Protein AF-A0A090QY78-F1 (afdb_monomer)

Foldseek 3Di:
DVLVVVLVVLCVVLVAAEEEAEDPDDDADDDPVVVVVVVSVLSVVQSVQQSPPPHRYWYWHWDDDDPRDTDIDIDHPGPDDDPVCPVVVPPPPDDPDPPPPPRD

pLDDT: mean 84.83, std 12.0, range [49.47, 97.25]

Sequence (104 aa):
MQAMMIVESRAKVQKTTITNQLTLPMQCYADQVQLEQVLVNLLVNSCDAVAGCDQREITIESLHSEAGYCRLAVSDSGHGFAAEIIEKLFIPFTTTKEVGLGLG

Radius of gyration: 14.59 Å; Cα contacts (8 Å, |Δi|>4): 119; chains: 1; bounding box: 36×32×34 Å

Solvent-accessible surface area (backbone atoms only — not comparable to full-atom values): 6490 Å² total; per-residue (Å²): 119,74,64,63,56,51,46,54,50,50,29,59,75,57,66,40,48,76,45,82,58,65,68,79,90,76,81,81,94,72,62,66,67,62,53,49,50,52,54,47,43,52,51,48,51,38,50,63,48,16,57,85,43,94,53,31,44,34,39,36,34,56,47,92,56,61,93,97,55,82,40,75,47,80,47,58,54,34,86,75,73,61,77,86,47,61,88,37,63,84,44,86,85,51,58,95,54,64,94,89,72,45,89,108

Secondary structure (DSSP, 8-state):
-HHHHHHHHHHHHHT-EEEEE--S-------HHHHHHHHHHHHHHHHHHHTTSSS-EEEEEEE---TT--EEEEEE-S----HHHHTTTTSTT--SSPTTS---

Mean predicted aligned error: 5.98 Å

InterPro domains:
  IPR003594 Histidine kinase/HSP90-like ATPase domain [PF02518] (31-103)
  IPR004358 Signal transduction histidine kinase-related protein, C-terminal [PR00344] (70-84)
  IPR004358 Signal transduction histidine kinase-related protein, C-termin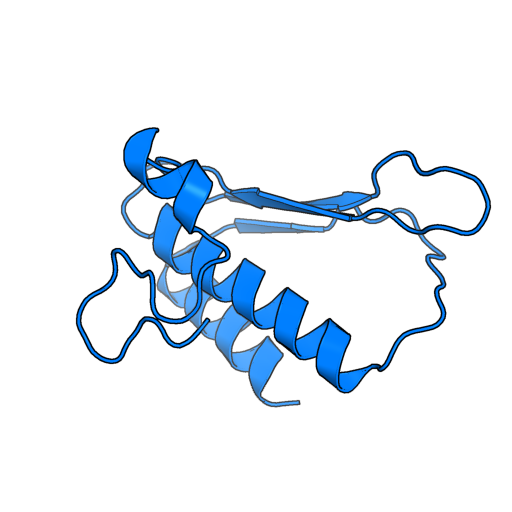al [PR00344] (88-98)
  IPR004358 Signal transduction histidine kinase-related protein, C-terminal [PR00344] (99-104)
  IPR005467 Histidine kinase domain [PS50109] (1-104)
  IPR036890 Histidine kinase/HSP90-like ATPase superfamily [G3DSA:3.30.565.10] (1-104)
  IPR036890 Histidine kinase/HSP90-like ATPase superfamily [SSF55874] (5-104)

Organism: NCBI:txid754436

Nearest PDB structures (foldseek):
  8a7f-assembly1_A  TM=9.022E-01  e=9.247E-06  Pseudomonas putida KT2440
  4gcz-assembly1_A  TM=8.954E-01  e=1.569E-05  Bacillus subtilis subsp. subtilis str. 168
  8a6x-assembly1_B  TM=8.913E-01  e=4.226E-05  Pseudomonas putida KT2440
  8dwz-assembly1_A  TM=8.077E-01  e=1.742E-01  Enterococcus
  4r3a-assembly2_B  TM=5.551E-01  e=3.373E-01  Erythrobacter litoralis HTCC2594

Structure (mmCIF, N/CA/C/O backbone):
data_AF-A0A090QY78-F1
#
_entry.id   AF-A0A090QY78-F1
#
loop_
_atom_site.group_PDB
_atom_site.id
_atom_site.type_symbol
_atom_site.label_atom_id
_atom_site.label_alt_id
_atom_site.label_comp_id
_atom_site.label_asym_id
_atom_site.label_entity_id
_atom_site.label_seq_id
_atom_site.pdbx_PDB_ins_code
_atom_site.Cartn_x
_atom_site.Cartn_y
_atom_site.Cartn_z
_atom_site.occupancy
_atom_site.B_iso_or_equiv
_atom_site.auth_seq_id
_atom_site.auth_comp_id
_atom_site.auth_asym_id
_atom_site.auth_atom_id
_atom_site.pdbx_PDB_model_num
ATOM 1 N N . MET A 1 1 ? 13.718 12.282 4.219 1.00 54.81 1 MET A N 1
ATOM 2 C CA . MET A 1 1 ? 12.695 12.254 3.153 1.00 54.81 1 MET A CA 1
ATOM 3 C C . MET A 1 1 ? 11.339 12.354 3.849 1.00 54.81 1 MET A C 1
ATOM 5 O O . MET A 1 1 ? 11.052 11.515 4.690 1.00 54.81 1 MET A O 1
ATOM 9 N N . GLN A 1 2 ? 10.606 13.459 3.687 1.00 61.62 2 GLN A N 1
ATOM 10 C CA . GLN A 1 2 ? 9.504 13.838 4.595 1.00 61.62 2 GLN A CA 1
ATOM 11 C C . GLN A 1 2 ? 8.244 12.966 4.471 1.00 61.62 2 GLN A C 1
ATOM 13 O O . GLN A 1 2 ? 7.502 12.844 5.440 1.00 61.62 2 GLN A O 1
ATOM 18 N N . ALA A 1 3 ? 8.028 12.327 3.320 1.00 67.94 3 ALA A N 1
ATOM 19 C CA . ALA A 1 3 ? 6.790 11.616 3.017 1.00 67.94 3 ALA A CA 1
ATOM 20 C C . ALA A 1 3 ? 6.653 10.269 3.752 1.00 67.94 3 ALA A C 1
ATOM 22 O O . ALA A 1 3 ? 5.611 9.998 4.345 1.00 67.94 3 ALA A O 1
ATOM 23 N N . MET A 1 4 ? 7.719 9.464 3.821 1.00 71.75 4 MET A N 1
ATOM 24 C CA . MET A 1 4 ? 7.693 8.206 4.584 1.00 71.75 4 MET A CA 1
ATOM 25 C C . MET A 1 4 ? 7.501 8.444 6.093 1.00 71.75 4 MET A C 1
ATOM 27 O O . MET A 1 4 ? 6.759 7.715 6.745 1.00 71.75 4 MET A O 1
ATOM 31 N N . MET A 1 5 ? 8.062 9.538 6.634 1.00 77.94 5 MET A N 1
ATOM 32 C CA . MET A 1 5 ? 7.824 9.944 8.029 1.00 77.94 5 MET A CA 1
ATOM 33 C C . MET A 1 5 ? 6.340 10.237 8.311 1.00 77.94 5 MET A C 1
ATOM 35 O O . MET A 1 5 ? 5.866 10.000 9.422 1.00 77.94 5 MET A O 1
ATOM 39 N N . ILE A 1 6 ? 5.588 10.735 7.321 1.00 80.31 6 ILE A N 1
ATOM 40 C CA . ILE A 1 6 ? 4.143 10.967 7.457 1.00 80.31 6 ILE A CA 1
ATOM 41 C C . ILE A 1 6 ? 3.396 9.635 7.557 1.00 80.31 6 ILE A C 1
ATOM 43 O O . ILE A 1 6 ? 2.530 9.497 8.424 1.00 80.31 6 ILE A O 1
ATOM 47 N N . VAL A 1 7 ? 3.745 8.655 6.717 1.00 85.00 7 VAL A N 1
ATOM 48 C CA . VAL A 1 7 ? 3.143 7.312 6.750 1.00 85.00 7 VAL A CA 1
ATOM 49 C C . VAL A 1 7 ? 3.416 6.635 8.092 1.00 85.00 7 VAL A C 1
ATOM 51 O O . VAL A 1 7 ? 2.480 6.182 8.747 1.00 85.00 7 VAL A O 1
ATOM 54 N N . GLU A 1 8 ? 4.672 6.635 8.543 1.00 84.50 8 GLU A N 1
ATOM 55 C CA . GLU A 1 8 ? 5.075 6.052 9.830 1.00 84.50 8 GLU A CA 1
ATOM 56 C C . GLU A 1 8 ? 4.346 6.706 11.010 1.00 84.50 8 GLU A C 1
ATOM 58 O O . GLU A 1 8 ? 3.824 6.019 11.893 1.00 84.50 8 GLU A O 1
ATOM 63 N N . SER A 1 9 ? 4.271 8.040 11.014 1.00 86.12 9 SER A N 1
ATOM 64 C CA . SER A 1 9 ? 3.561 8.798 12.044 1.00 86.12 9 SER A CA 1
ATOM 65 C C . SER A 1 9 ? 2.070 8.449 12.076 1.00 86.12 9 SER A C 1
ATOM 67 O O . SER A 1 9 ? 1.535 8.141 13.144 1.00 86.12 9 SER A O 1
ATOM 69 N N . ARG A 1 10 ? 1.401 8.414 10.914 1.00 87.12 10 ARG A N 1
ATOM 70 C CA . ARG A 1 10 ? -0.020 8.041 10.812 1.00 87.12 10 ARG A CA 1
ATOM 71 C C . ARG A 1 10 ? -0.276 6.615 11.276 1.00 87.12 10 ARG A C 1
ATOM 73 O O . ARG A 1 10 ? -1.126 6.423 12.143 1.00 87.12 10 ARG A O 1
ATOM 80 N N . ALA A 1 11 ? 0.495 5.650 10.778 1.00 88.94 11 ALA A N 1
ATOM 81 C CA . ALA A 1 11 ? 0.356 4.248 11.156 1.00 88.94 11 ALA A CA 1
ATOM 82 C C . ALA A 1 11 ? 0.495 4.068 12.674 1.00 88.94 11 ALA A C 1
ATOM 84 O O . ALA A 1 11 ? -0.301 3.372 13.304 1.00 88.94 11 ALA A O 1
ATOM 85 N N . LYS A 1 12 ? 1.444 4.779 13.297 1.00 89.31 12 LYS A N 1
ATOM 86 C CA . LYS A 1 12 ? 1.627 4.769 14.751 1.00 89.31 12 LYS A CA 1
ATOM 87 C C . LYS A 1 12 ? 0.440 5.378 15.500 1.00 89.31 12 LYS A C 1
ATOM 89 O O . LYS A 1 12 ? -0.031 4.781 16.467 1.00 89.31 12 LYS A O 1
ATOM 94 N N . VAL A 1 13 ? -0.052 6.542 15.069 1.00 88.88 13 VAL A N 1
ATOM 95 C CA . VAL A 1 13 ? -1.218 7.211 15.679 1.00 88.88 13 VAL A CA 1
ATOM 96 C C . VAL A 1 13 ? -2.474 6.341 15.571 1.00 88.88 13 VAL A C 1
ATOM 98 O O . VAL A 1 13 ? -3.229 6.222 16.534 1.00 88.88 13 VAL A O 1
ATOM 101 N N . GLN A 1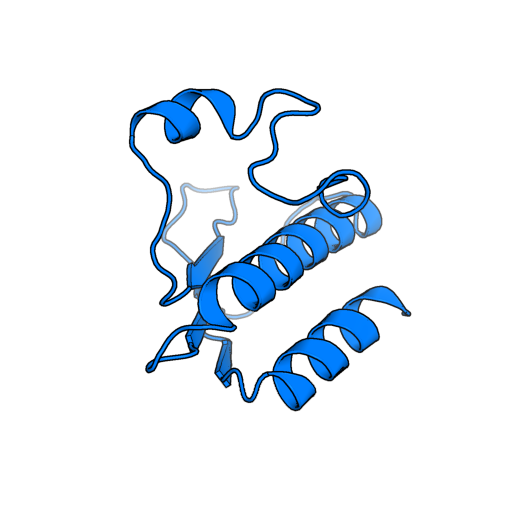 14 ? -2.669 5.684 14.429 1.00 90.12 14 GLN A N 1
ATOM 102 C CA . GLN A 1 14 ? -3.833 4.844 14.138 1.00 90.12 14 GLN A CA 1
ATOM 103 C C . GLN A 1 14 ? -3.674 3.391 14.613 1.00 90.12 14 GLN A C 1
ATOM 105 O O . GLN A 1 14 ? -4.620 2.611 14.493 1.00 90.12 14 GLN A O 1
ATOM 110 N N . LYS A 1 15 ? -2.521 3.025 15.193 1.00 92.44 15 LYS A N 1
ATOM 111 C CA . LYS A 1 15 ? -2.179 1.651 15.608 1.00 92.44 15 LYS A CA 1
ATOM 112 C C . LYS A 1 15 ? -2.354 0.639 14.468 1.00 92.44 15 LYS A C 1
ATOM 114 O O . LYS A 1 15 ? -2.923 -0.430 14.657 1.00 92.44 15 LYS A O 1
ATOM 119 N N . THR A 1 16 ? -1.911 1.021 13.278 1.00 94.56 16 THR A N 1
ATOM 120 C CA . THR A 1 16 ? -1.942 0.195 12.070 1.00 94.56 16 THR A CA 1
ATOM 121 C C . THR A 1 16 ? -0.667 -0.631 11.972 1.00 94.56 16 THR A C 1
ATOM 123 O O . THR A 1 16 ? 0.437 -0.101 12.117 1.00 94.56 16 THR A O 1
ATOM 126 N N . THR A 1 17 ? -0.815 -1.923 11.708 1.00 95.00 17 THR A N 1
ATOM 127 C CA . THR A 1 17 ? 0.296 -2.827 11.416 1.00 95.00 17 THR A CA 1
ATOM 128 C C . THR A 1 17 ? 0.606 -2.769 9.928 1.00 95.00 17 THR A C 1
ATOM 130 O O . THR A 1 17 ? -0.265 -3.036 9.106 1.00 95.00 17 THR A O 1
ATOM 133 N N . ILE A 1 18 ? 1.853 -2.447 9.582 1.00 94.50 18 ILE A N 1
ATOM 134 C CA . ILE A 1 18 ? 2.344 -2.500 8.201 1.00 94.50 18 ILE A CA 1
ATOM 135 C C . ILE A 1 18 ? 3.324 -3.665 8.081 1.00 94.50 18 ILE A C 1
ATOM 137 O O . ILE A 1 18 ? 4.333 -3.711 8.786 1.00 94.50 18 ILE A O 1
ATOM 141 N N . THR A 1 19 ? 3.040 -4.605 7.185 1.00 95.62 19 THR A N 1
ATOM 142 C CA . THR A 1 19 ? 3.888 -5.766 6.906 1.00 95.62 19 THR A CA 1
ATOM 143 C C . THR A 1 19 ? 4.526 -5.634 5.528 1.00 95.62 19 THR A C 1
ATOM 145 O O . THR A 1 19 ? 3.846 -5.419 4.529 1.00 95.62 19 THR A O 1
ATOM 148 N N . ASN A 1 20 ? 5.849 -5.787 5.469 1.00 93.19 20 ASN A N 1
ATOM 149 C CA . ASN A 1 20 ? 6.605 -5.818 4.222 1.00 93.19 20 ASN A CA 1
ATOM 150 C C . ASN A 1 20 ? 6.959 -7.269 3.869 1.00 93.19 20 ASN A C 1
ATOM 152 O O . ASN A 1 20 ? 7.716 -7.916 4.591 1.00 93.19 20 ASN A O 1
ATOM 156 N N . GLN A 1 21 ? 6.412 -7.757 2.759 1.00 95.44 21 GLN A N 1
ATOM 157 C CA . GLN A 1 21 ? 6.622 -9.095 2.203 1.00 95.44 21 GLN A CA 1
ATOM 158 C C . GLN A 1 21 ? 7.267 -9.021 0.809 1.00 95.44 21 GLN A C 1
ATOM 160 O O . GLN A 1 21 ? 7.045 -9.875 -0.052 1.00 95.44 21 GLN A O 1
ATOM 165 N N . LEU A 1 22 ? 8.050 -7.970 0.545 1.00 92.06 22 LEU A N 1
ATOM 166 C CA . LEU A 1 22 ? 8.767 -7.835 -0.716 1.00 92.06 22 LEU A CA 1
ATOM 167 C C . LEU A 1 22 ? 9.865 -8.899 -0.839 1.00 92.06 22 LEU A C 1
ATOM 169 O O . LEU A 1 22 ? 10.697 -9.074 0.052 1.00 92.06 22 LEU A O 1
ATOM 173 N N . THR A 1 23 ? 9.904 -9.569 -1.988 1.00 90.88 23 THR A N 1
ATOM 174 C CA . THR A 1 23 ? 11.003 -10.464 -2.359 1.00 90.88 23 THR A CA 1
ATOM 175 C C . THR A 1 23 ? 12.123 -9.636 -2.981 1.00 90.88 23 THR A C 1
ATOM 177 O O . THR A 1 23 ? 11.912 -8.936 -3.970 1.00 90.88 23 THR A O 1
ATOM 180 N N . LEU A 1 24 ? 13.317 -9.693 -2.389 1.00 87.25 24 LEU A N 1
ATOM 181 C CA . LEU A 1 24 ? 14.472 -8.891 -2.794 1.00 87.25 24 LEU A CA 1
ATOM 182 C C . LEU A 1 24 ? 15.565 -9.759 -3.453 1.00 87.25 24 LEU A C 1
ATOM 184 O O . LEU A 1 24 ? 15.728 -10.916 -3.065 1.00 87.25 24 LEU A O 1
ATOM 188 N N . PRO A 1 25 ? 16.361 -9.201 -4.390 1.00 85.88 25 PRO A N 1
ATOM 189 C CA . PRO A 1 25 ? 16.292 -7.825 -4.883 1.00 85.88 25 PRO A CA 1
ATOM 190 C C . PRO A 1 25 ? 15.163 -7.622 -5.906 1.00 85.88 25 PRO A C 1
ATOM 192 O O . PRO A 1 25 ? 14.976 -8.434 -6.806 1.00 85.88 25 PRO A O 1
ATOM 195 N N . MET A 1 26 ? 14.464 -6.490 -5.801 1.00 84.62 26 MET A N 1
ATOM 196 C CA . MET A 1 26 ? 13.520 -6.009 -6.813 1.00 84.62 26 MET A CA 1
ATOM 197 C C . MET A 1 26 ? 14.115 -4.769 -7.478 1.00 84.62 26 MET A C 1
ATOM 199 O O . MET A 1 26 ? 14.507 -3.827 -6.790 1.00 84.62 26 MET A O 1
ATOM 203 N N . GLN A 1 27 ? 14.221 -4.778 -8.806 1.00 87.31 27 GLN A N 1
ATOM 204 C CA . GLN A 1 27 ? 14.841 -3.699 -9.573 1.00 87.31 27 GLN A CA 1
ATOM 205 C C . GLN A 1 27 ? 13.987 -3.366 -10.790 1.00 87.31 27 GLN A C 1
ATOM 207 O O . GLN A 1 27 ? 13.583 -4.254 -11.537 1.00 87.31 27 GLN A O 1
ATOM 212 N N . CYS A 1 28 ? 13.741 -2.079 -11.006 1.00 88.75 28 CYS A N 1
ATOM 213 C CA . CYS A 1 28 ? 13.043 -1.579 -12.181 1.00 88.75 28 CYS A CA 1
ATOM 214 C C . CYS A 1 28 ? 13.612 -0.221 -12.605 1.00 88.75 28 CYS A C 1
ATOM 216 O O . CYS A 1 28 ? 14.260 0.467 -11.814 1.00 88.75 28 CYS A O 1
ATOM 218 N N . TYR A 1 29 ? 13.360 0.160 -13.856 1.00 91.69 29 TYR A N 1
ATOM 219 C CA . TYR A 1 29 ? 13.610 1.514 -14.338 1.00 91.69 29 TYR A CA 1
ATOM 220 C C . TYR A 1 29 ? 12.372 2.369 -14.068 1.00 91.69 29 TYR A C 1
ATOM 222 O O . TYR A 1 29 ? 11.313 2.119 -14.641 1.00 91.69 29 TYR A O 1
ATOM 230 N N . ALA A 1 30 ? 12.503 3.365 -13.195 1.00 89.62 30 ALA A N 1
ATOM 231 C CA . ALA A 1 30 ? 11.433 4.294 -12.853 1.00 89.62 30 ALA A CA 1
ATOM 232 C C . ALA A 1 30 ? 12.011 5.651 -12.433 1.00 89.62 30 ALA A C 1
ATOM 234 O O . ALA A 1 30 ? 13.160 5.738 -11.992 1.00 89.62 30 ALA A O 1
ATOM 235 N N . ASP A 1 31 ? 11.200 6.704 -12.532 1.00 94.81 31 ASP A N 1
ATOM 236 C CA . ASP A 1 31 ? 11.476 7.950 -11.821 1.00 94.81 31 ASP A CA 1
ATOM 237 C C . ASP A 1 31 ? 11.273 7.696 -10.323 1.00 94.81 31 ASP A C 1
ATOM 239 O O . ASP A 1 31 ? 10.169 7.380 -9.871 1.00 94.81 31 ASP A O 1
ATOM 243 N N . GLN A 1 32 ? 12.360 7.797 -9.560 1.00 90.00 32 GLN A N 1
ATOM 244 C CA . GLN A 1 32 ? 12.365 7.505 -8.131 1.00 90.00 32 GLN A CA 1
ATOM 245 C C . GLN A 1 32 ? 11.356 8.365 -7.357 1.00 90.00 32 GLN A C 1
ATOM 247 O O . GLN A 1 32 ? 10.690 7.852 -6.461 1.00 90.00 32 GLN A O 1
ATOM 252 N N . VAL A 1 33 ? 11.227 9.649 -7.706 1.00 89.38 33 VAL A N 1
ATOM 253 C CA . VAL A 1 33 ? 10.351 10.595 -7.004 1.00 89.38 33 VAL A CA 1
ATOM 254 C C . VAL A 1 33 ? 8.889 10.294 -7.315 1.00 89.38 33 VAL A C 1
ATOM 256 O O . VAL A 1 33 ? 8.057 10.280 -6.410 1.00 89.38 33 VAL A O 1
ATOM 259 N N . GLN A 1 34 ? 8.562 10.003 -8.577 1.00 89.12 34 GLN A N 1
ATOM 260 C CA . GLN A 1 34 ? 7.190 9.641 -8.947 1.00 89.12 34 GLN A CA 1
ATOM 261 C C . GLN A 1 34 ? 6.763 8.312 -8.321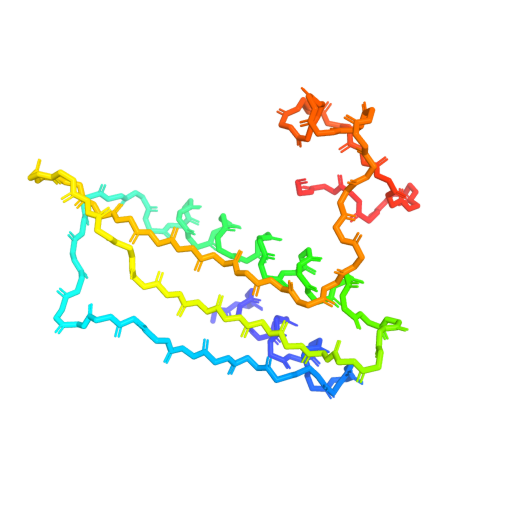 1.00 89.12 34 GLN A C 1
ATOM 263 O O . GLN A 1 34 ? 5.651 8.210 -7.804 1.00 89.12 34 GLN A O 1
ATOM 268 N N . LEU A 1 35 ? 7.645 7.306 -8.322 1.00 89.69 35 LEU A N 1
ATOM 269 C CA . LEU A 1 35 ? 7.360 6.017 -7.692 1.00 89.69 35 LEU A CA 1
ATOM 270 C C . LEU A 1 35 ? 7.146 6.173 -6.182 1.00 89.69 35 LEU A C 1
ATOM 272 O O . LEU A 1 35 ? 6.209 5.597 -5.631 1.00 89.69 35 LEU A O 1
ATOM 276 N N . GLU A 1 36 ? 7.974 6.982 -5.519 1.00 88.50 36 GLU A N 1
ATOM 277 C CA . GLU A 1 36 ? 7.799 7.301 -4.103 1.00 88.50 36 GLU A CA 1
ATOM 278 C C . GLU A 1 36 ? 6.440 7.960 -3.839 1.00 88.50 36 GLU A C 1
ATOM 280 O O . GLU A 1 36 ? 5.725 7.532 -2.934 1.00 88.50 36 GLU A O 1
ATOM 285 N N . GLN A 1 37 ? 6.040 8.944 -4.651 1.00 87.88 37 GLN A N 1
ATOM 286 C CA . GLN A 1 37 ? 4.750 9.618 -4.497 1.00 87.88 37 GLN A CA 1
ATOM 287 C C . GLN A 1 37 ? 3.570 8.647 -4.635 1.00 87.88 37 GLN A C 1
ATOM 289 O O . GLN A 1 37 ? 2.627 8.714 -3.845 1.00 87.88 37 GLN A O 1
ATOM 294 N N . VAL A 1 38 ? 3.629 7.725 -5.601 1.00 90.00 38 VAL A N 1
ATOM 295 C CA . VAL A 1 38 ? 2.605 6.684 -5.773 1.00 90.00 38 VAL A CA 1
ATOM 296 C C . VAL A 1 38 ? 2.518 5.808 -4.524 1.00 90.00 38 VAL A C 1
ATOM 298 O O . VAL A 1 38 ? 1.427 5.612 -3.992 1.00 90.00 38 VAL A O 1
ATOM 301 N N . LEU A 1 39 ? 3.653 5.323 -4.010 1.00 90.56 39 LEU A N 1
ATOM 302 C CA . LEU A 1 39 ? 3.680 4.487 -2.806 1.00 90.56 39 LEU A CA 1
ATOM 303 C C . LEU A 1 39 ? 3.148 5.234 -1.578 1.00 90.56 39 LEU A C 1
ATOM 305 O O . LEU A 1 39 ? 2.359 4.679 -0.816 1.00 90.56 39 LEU A O 1
ATOM 309 N N . VAL A 1 40 ? 3.526 6.501 -1.406 1.00 89.62 40 VAL A N 1
ATOM 310 C CA . VAL A 1 40 ? 3.030 7.350 -0.315 1.00 89.62 40 VAL A CA 1
ATOM 311 C C . VAL A 1 40 ? 1.519 7.527 -0.414 1.00 89.62 40 VAL A C 1
ATOM 313 O O . VAL A 1 40 ? 0.839 7.346 0.591 1.00 89.62 40 VAL A O 1
ATOM 316 N N . ASN A 1 41 ? 0.980 7.824 -1.600 1.00 88.25 41 ASN A N 1
ATOM 317 C CA . ASN A 1 41 ? -0.461 7.990 -1.799 1.00 88.25 41 ASN A CA 1
ATOM 318 C C . ASN A 1 41 ? -1.224 6.706 -1.456 1.00 88.25 41 ASN A C 1
ATOM 320 O O . ASN A 1 41 ? -2.219 6.761 -0.732 1.00 88.25 41 ASN A O 1
ATOM 324 N N . LEU A 1 42 ? -0.738 5.548 -1.916 1.00 92.00 42 LEU A N 1
ATOM 325 C CA . LEU A 1 42 ? -1.351 4.256 -1.607 1.00 92.00 42 LEU A CA 1
ATOM 326 C C . LEU A 1 42 ? -1.332 3.966 -0.101 1.00 92.00 42 LEU A C 1
ATOM 328 O O . LEU A 1 42 ? -2.362 3.598 0.459 1.00 92.00 42 LEU A O 1
ATOM 332 N N . LEU A 1 43 ? -0.201 4.185 0.574 1.00 92.44 43 LEU A N 1
ATOM 333 C CA . L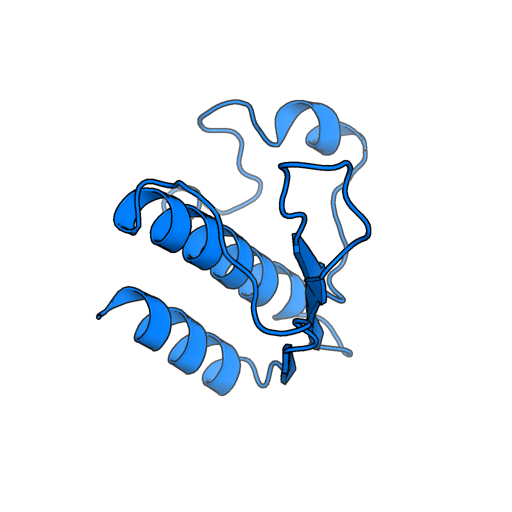EU A 1 43 ? -0.064 3.925 2.011 1.00 92.44 43 LEU A CA 1
ATOM 334 C C . LEU A 1 43 ? -0.883 4.900 2.863 1.00 92.44 43 LEU A C 1
ATOM 336 O O . LEU A 1 43 ? -1.522 4.491 3.828 1.00 92.44 43 LEU A O 1
ATOM 340 N N . VAL A 1 44 ? -0.914 6.180 2.494 1.00 90.50 44 VAL A N 1
ATOM 341 C CA . VAL A 1 44 ? -1.761 7.195 3.132 1.00 90.50 44 VAL A CA 1
ATOM 342 C C . VAL A 1 44 ? -3.240 6.837 2.983 1.00 90.50 44 VAL A C 1
ATOM 344 O O . VAL A 1 44 ? -3.975 6.878 3.970 1.00 90.50 44 VAL A O 1
ATOM 347 N N . ASN A 1 45 ? -3.667 6.443 1.780 1.00 89.62 45 ASN A N 1
ATOM 348 C CA . ASN A 1 45 ? -5.040 6.015 1.523 1.00 89.62 45 ASN A CA 1
ATOM 349 C C . ASN A 1 45 ? -5.401 4.743 2.299 1.00 89.62 45 ASN A C 1
ATOM 351 O O . ASN A 1 45 ? -6.489 4.683 2.863 1.00 89.62 45 ASN A O 1
ATOM 355 N N . SER A 1 46 ? -4.474 3.790 2.397 1.00 92.88 46 SER A N 1
ATOM 356 C CA . SER A 1 46 ? -4.640 2.554 3.171 1.00 92.88 46 SER A CA 1
ATOM 357 C C . SER A 1 46 ? -4.788 2.839 4.671 1.00 92.88 46 SER A C 1
ATOM 359 O O . SER A 1 46 ? -5.706 2.335 5.309 1.00 92.88 46 SER A O 1
ATOM 361 N N . CYS A 1 47 ? -3.941 3.712 5.232 1.00 91.94 47 CYS A N 1
ATOM 362 C CA . CYS A 1 47 ? -4.040 4.171 6.623 1.00 91.94 47 CYS A CA 1
ATOM 363 C C . CYS A 1 47 ? -5.402 4.820 6.922 1.00 91.94 47 CYS A C 1
ATOM 365 O O . CYS A 1 47 ? -5.998 4.573 7.969 1.00 91.94 47 CYS A O 1
ATOM 367 N N . ASP A 1 48 ? -5.917 5.630 5.992 1.00 89.31 48 ASP A N 1
ATOM 368 C CA . ASP A 1 48 ? -7.244 6.232 6.129 1.00 89.31 48 ASP A CA 1
ATOM 369 C C . ASP A 1 48 ? -8.362 5.176 6.077 1.00 89.31 48 ASP A C 1
ATOM 371 O O . ASP A 1 48 ? -9.295 5.249 6.876 1.00 89.31 48 ASP A O 1
ATOM 375 N N . ALA A 1 49 ? -8.251 4.177 5.194 1.00 90.31 49 ALA A N 1
ATOM 376 C CA . ALA A 1 49 ? -9.244 3.112 5.030 1.00 90.31 49 ALA A CA 1
ATOM 377 C C . ALA A 1 49 ? -9.372 2.208 6.268 1.00 90.31 49 ALA A C 1
ATOM 379 O O . ALA A 1 49 ? -10.474 1.774 6.605 1.00 90.31 49 ALA A O 1
ATOM 380 N N . VAL A 1 50 ? -8.268 1.956 6.980 1.00 94.06 50 VAL A N 1
ATOM 381 C CA . VAL A 1 50 ? -8.253 1.074 8.161 1.00 94.06 50 VAL A CA 1
ATOM 382 C C . VAL A 1 50 ? -8.472 1.797 9.491 1.00 94.06 50 VAL A C 1
ATOM 384 O O . VAL A 1 50 ? -8.655 1.146 10.518 1.00 94.06 50 VAL A O 1
ATOM 387 N N . ALA A 1 51 ? -8.461 3.134 9.524 1.00 89.81 51 ALA A N 1
ATOM 388 C CA . ALA A 1 51 ? -8.465 3.911 10.770 1.00 89.81 51 ALA A CA 1
ATOM 389 C C . ALA A 1 51 ? -9.651 3.593 11.707 1.00 89.81 51 ALA A C 1
ATOM 391 O O . ALA A 1 51 ? -9.508 3.661 12.932 1.00 89.81 51 ALA A O 1
ATOM 392 N N . GLY A 1 52 ? -10.807 3.240 11.135 1.00 86.94 52 GLY A N 1
ATOM 393 C CA . GLY A 1 52 ? -12.034 2.884 11.855 1.00 86.94 52 GLY A CA 1
ATOM 394 C C . GLY A 1 52 ? -12.292 1.382 12.006 1.00 86.94 52 GLY A C 1
ATOM 395 O O . GLY A 1 52 ? -13.308 1.011 12.587 1.00 86.94 52 GLY A O 1
ATOM 396 N N . CYS A 1 53 ? -11.413 0.522 11.493 1.00 91.12 53 CYS A N 1
ATOM 397 C CA . CYS A 1 53 ? -11.611 -0.925 11.478 1.00 91.12 53 CYS A CA 1
ATOM 398 C C . CYS A 1 53 ? -11.075 -1.595 12.756 1.00 91.12 53 CYS A C 1
ATOM 400 O O . CYS A 1 53 ? -10.168 -1.074 13.418 1.00 91.12 53 CYS A O 1
ATOM 402 N N . ASP A 1 54 ? -11.629 -2.767 13.088 1.00 90.81 54 ASP A N 1
ATOM 403 C CA . ASP A 1 54 ? -11.130 -3.621 14.178 1.00 90.81 54 ASP A CA 1
ATOM 404 C C . ASP A 1 54 ? -9.765 -4.224 13.821 1.00 90.81 54 ASP A C 1
ATOM 406 O O . ASP A 1 54 ? -8.835 -4.209 14.628 1.00 90.81 54 ASP A O 1
ATOM 410 N N . GLN A 1 55 ? -9.631 -4.702 12.580 1.00 91.50 55 GLN A N 1
ATOM 411 C CA . GLN A 1 55 ? -8.358 -5.099 11.985 1.00 91.50 55 GLN A CA 1
ATOM 412 C C . GLN A 1 55 ? -7.766 -3.918 11.220 1.00 91.50 55 GLN A C 1
ATOM 414 O O . GLN A 1 55 ? -8.440 -3.312 10.386 1.00 91.50 55 GLN A O 1
ATOM 419 N N . ARG A 1 56 ? -6.508 -3.584 11.521 1.00 95.62 56 ARG A N 1
ATOM 420 C CA . ARG A 1 56 ? -5.797 -2.434 10.945 1.00 95.62 56 ARG A CA 1
ATOM 421 C C . ARG A 1 56 ? -4.481 -2.887 10.358 1.00 95.62 56 ARG A C 1
ATOM 423 O O . ARG A 1 56 ? -3.420 -2.673 10.945 1.00 95.62 56 ARG A O 1
ATOM 430 N N . GLU A 1 57 ? -4.572 -3.574 9.238 1.00 96.44 57 GLU A N 1
ATOM 431 C CA . GLU A 1 57 ? -3.447 -4.241 8.607 1.00 96.44 57 GLU A CA 1
ATOM 432 C C . GLU A 1 57 ? -3.250 -3.693 7.201 1.00 96.44 57 GLU A C 1
ATOM 434 O O . GLU A 1 57 ? -4.207 -3.496 6.455 1.00 96.44 57 GLU A O 1
ATOM 439 N N . ILE A 1 58 ? -1.992 -3.438 6.856 1.00 97.00 58 ILE A N 1
ATOM 440 C CA . ILE A 1 58 ? -1.557 -3.077 5.513 1.00 97.00 58 ILE A CA 1
ATOM 441 C C . ILE A 1 58 ? -0.402 -4.005 5.153 1.00 97.00 58 ILE A C 1
ATOM 443 O O . ILE A 1 58 ? 0.568 -4.119 5.903 1.00 97.00 58 ILE A O 1
ATOM 447 N N . THR A 1 59 ? -0.477 -4.651 3.998 1.00 97.25 59 THR A N 1
ATOM 448 C CA . THR A 1 59 ? 0.572 -5.529 3.478 1.00 97.25 59 THR A CA 1
ATOM 449 C C . THR A 1 59 ? 1.108 -4.981 2.167 1.00 97.25 59 THR A C 1
ATOM 451 O O . THR A 1 59 ? 0.342 -4.632 1.273 1.00 97.25 59 THR A O 1
ATOM 454 N N . ILE A 1 60 ? 2.434 -4.920 2.053 1.00 95.75 60 ILE A N 1
ATOM 455 C CA . ILE A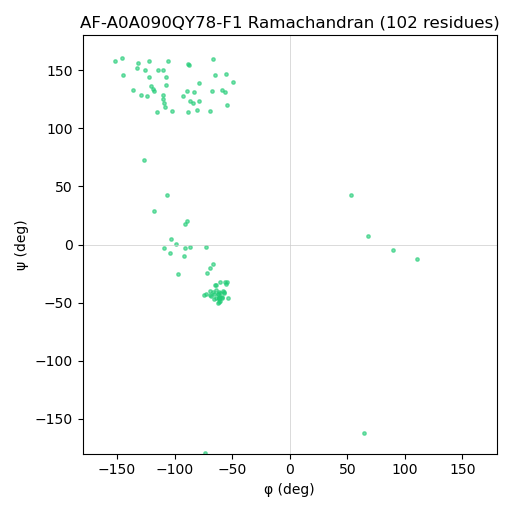 1 60 ? 3.139 -4.632 0.804 1.00 95.75 60 ILE A CA 1
ATOM 456 C C . ILE A 1 60 ? 3.789 -5.931 0.343 1.00 95.75 60 ILE A C 1
ATOM 458 O O . ILE A 1 60 ? 4.647 -6.464 1.047 1.00 95.75 60 ILE A O 1
ATOM 462 N N . GLU A 1 61 ? 3.412 -6.439 -0.824 1.00 96.06 61 GLU A N 1
ATOM 463 C CA . GLU A 1 61 ? 3.881 -7.738 -1.313 1.00 96.06 61 GLU A CA 1
ATOM 464 C C . GLU A 1 61 ? 4.350 -7.689 -2.767 1.00 96.06 61 GLU A C 1
ATOM 466 O O . GLU A 1 61 ? 3.902 -6.872 -3.574 1.00 96.06 61 GLU A O 1
ATOM 471 N N . SER A 1 62 ? 5.288 -8.575 -3.100 1.00 94.69 62 SER A N 1
ATOM 472 C CA . SER A 1 62 ? 5.690 -8.821 -4.485 1.00 94.69 62 SER A CA 1
ATOM 473 C C . SER A 1 62 ? 4.728 -9.806 -5.128 1.00 94.69 62 SER A C 1
ATOM 475 O O . SER A 1 62 ? 4.478 -10.874 -4.578 1.00 94.69 62 SER A O 1
ATOM 477 N N . LEU A 1 63 ? 4.239 -9.482 -6.320 1.00 94.44 63 LEU A N 1
ATOM 478 C CA . LEU A 1 63 ? 3.391 -10.376 -7.097 1.00 94.44 63 LEU A CA 1
ATOM 479 C C . LEU A 1 63 ? 4.164 -10.973 -8.270 1.00 94.44 63 LEU A C 1
ATOM 481 O O . LEU A 1 63 ? 5.137 -10.395 -8.755 1.00 94.44 63 LEU A O 1
ATOM 485 N N . HIS A 1 64 ? 3.679 -12.111 -8.770 1.00 91.75 64 HIS A N 1
ATOM 486 C CA . HIS A 1 64 ? 4.178 -12.668 -10.021 1.00 91.75 64 HIS A CA 1
ATOM 487 C C . HIS A 1 64 ? 3.984 -11.660 -11.164 1.00 91.75 64 HIS A C 1
ATOM 489 O O . HIS A 1 64 ? 2.906 -11.073 -11.326 1.00 91.75 64 HIS A O 1
ATOM 495 N N . SER A 1 65 ? 5.040 -11.470 -11.949 1.00 88.88 65 SER A N 1
ATOM 496 C CA . SER A 1 65 ? 5.077 -10.571 -13.094 1.00 88.88 65 SER A CA 1
ATOM 497 C C . SER A 1 65 ? 5.662 -11.272 -14.314 1.00 88.88 65 SER A C 1
ATOM 499 O O . SER A 1 65 ? 6.421 -12.236 -14.208 1.00 88.88 65 SER A O 1
ATOM 501 N N . GLU A 1 66 ? 5.299 -10.765 -15.487 1.00 88.81 66 GLU A N 1
ATOM 502 C CA . GLU A 1 66 ? 5.936 -11.151 -16.740 1.00 88.81 66 GLU A CA 1
ATOM 503 C C . GLU A 1 66 ? 7.394 -10.672 -16.784 1.00 88.81 66 GLU A C 1
ATOM 505 O O . GLU A 1 66 ? 7.796 -9.740 -16.078 1.00 88.81 66 GLU A O 1
ATOM 510 N N . ALA A 1 67 ? 8.196 -11.303 -17.644 1.00 84.50 67 ALA A N 1
ATOM 511 C CA . ALA A 1 67 ? 9.596 -10.937 -17.818 1.00 84.50 67 ALA A CA 1
ATOM 512 C C . ALA A 1 67 ? 9.742 -9.449 -18.184 1.00 84.50 67 ALA A C 1
ATOM 514 O O . ALA A 1 67 ? 9.086 -8.950 -19.094 1.00 84.50 67 ALA A O 1
ATOM 515 N N . GLY A 1 68 ? 10.631 -8.749 -17.475 1.00 85.25 68 GLY A N 1
ATOM 516 C CA . GLY A 1 68 ? 10.887 -7.320 -17.681 1.00 85.25 68 GLY A CA 1
ATOM 517 C C . GLY A 1 68 ? 10.008 -6.379 -16.853 1.00 85.25 68 GLY A C 1
ATOM 518 O O . GLY A 1 68 ? 10.266 -5.177 -16.853 1.00 85.25 68 GLY A O 1
ATOM 519 N N . TYR A 1 69 ? 9.036 -6.898 -16.098 1.00 90.06 69 TYR A N 1
ATOM 520 C CA . TYR A 1 69 ? 8.199 -6.100 -15.203 1.00 90.06 69 TYR A CA 1
ATOM 521 C C . TYR A 1 69 ? 8.421 -6.465 -13.737 1.00 90.06 69 TYR A C 1
ATOM 523 O O . TYR A 1 69 ? 8.694 -7.612 -13.394 1.00 90.06 69 TYR A O 1
ATOM 531 N N . CYS A 1 70 ? 8.237 -5.484 -12.856 1.00 91.62 70 CYS A N 1
ATOM 532 C CA . CYS A 1 70 ? 8.060 -5.701 -11.423 1.00 91.62 70 CYS A CA 1
ATOM 533 C C . CYS A 1 70 ? 6.598 -5.444 -11.073 1.00 91.62 70 CYS A C 1
ATOM 535 O O . CYS A 1 70 ? 6.014 -4.466 -11.541 1.00 91.62 70 CYS A O 1
ATOM 537 N N . ARG A 1 71 ? 6.012 -6.305 -10.241 1.00 9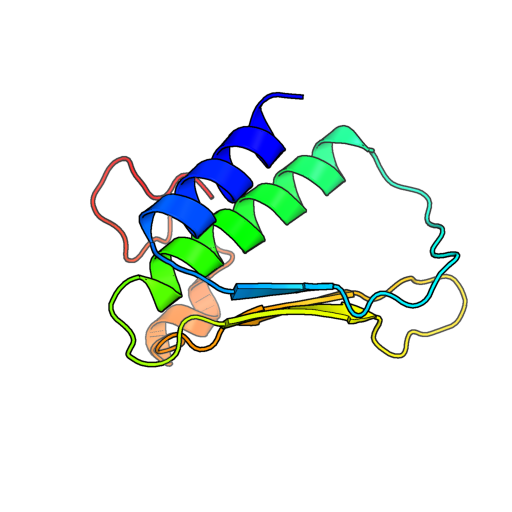3.44 71 ARG A N 1
ATOM 538 C CA . ARG A 1 71 ? 4.647 -6.129 -9.753 1.00 93.44 71 ARG A CA 1
ATOM 539 C C . ARG A 1 71 ? 4.648 -6.131 -8.233 1.00 93.44 71 ARG A C 1
ATOM 541 O O . ARG A 1 71 ? 5.177 -7.047 -7.608 1.00 93.44 71 ARG A O 1
ATOM 548 N N . LEU A 1 72 ? 4.041 -5.100 -7.663 1.00 93.62 72 LEU A N 1
ATOM 549 C CA . LEU A 1 72 ? 3.834 -4.953 -6.229 1.00 93.62 72 LEU A CA 1
ATOM 550 C C . LEU A 1 72 ? 2.349 -4.728 -5.953 1.00 93.62 72 LEU A C 1
ATOM 552 O O . LEU A 1 72 ? 1.647 -4.157 -6.791 1.00 93.62 72 LEU A O 1
ATOM 556 N N . ALA A 1 73 ? 1.887 -5.164 -4.790 1.00 95.50 73 ALA A N 1
ATOM 557 C CA . ALA A 1 73 ? 0.566 -4.846 -4.274 1.00 95.50 73 ALA A CA 1
ATOM 558 C C . ALA A 1 73 ? 0.680 -4.165 -2.912 1.00 95.50 73 ALA A C 1
ATOM 560 O O . ALA A 1 73 ? 1.567 -4.486 -2.121 1.00 95.50 73 ALA A O 1
ATOM 561 N N . VAL A 1 74 ? -0.224 -3.217 -2.674 1.00 96.00 74 VAL A N 1
ATOM 562 C CA . VAL A 1 74 ? -0.507 -2.639 -1.360 1.00 96.00 74 VAL A CA 1
ATOM 563 C C . VAL A 1 74 ? -1.943 -3.030 -1.042 1.00 96.00 74 VAL A C 1
ATOM 565 O O . VAL A 1 74 ? -2.855 -2.624 -1.761 1.00 96.00 74 VAL A O 1
ATOM 568 N N . SER A 1 75 ? -2.118 -3.854 -0.016 1.00 96.38 75 SER A N 1
ATOM 569 C CA . SER A 1 75 ? -3.405 -4.419 0.391 1.00 96.38 75 SER A CA 1
ATOM 570 C C . SER A 1 75 ? -3.717 -3.967 1.809 1.00 96.38 75 SER A C 1
ATOM 572 O O . SER A 1 75 ? -2.843 -4.053 2.670 1.00 96.38 75 SER A O 1
ATOM 574 N N . ASP A 1 76 ? -4.939 -3.517 2.070 1.00 95.75 76 ASP A N 1
ATOM 575 C CA . ASP A 1 76 ? -5.389 -3.106 3.398 1.00 95.75 76 ASP A CA 1
ATOM 576 C C . ASP A 1 76 ? -6.621 -3.899 3.861 1.00 95.75 76 ASP A C 1
ATOM 578 O O . ASP A 1 76 ? -7.351 -4.475 3.054 1.00 95.75 76 ASP A O 1
ATOM 582 N N . SER A 1 77 ? -6.840 -3.954 5.175 1.00 95.69 77 SER A N 1
ATOM 583 C CA . SER A 1 77 ? -7.994 -4.615 5.801 1.00 95.69 77 SER A CA 1
ATOM 584 C C . SER A 1 77 ? -9.213 -3.694 5.967 1.00 95.69 77 SER A C 1
ATOM 586 O O . SER A 1 77 ? -10.056 -3.933 6.835 1.00 95.69 77 SER A O 1
ATOM 588 N N . GLY A 1 78 ? -9.277 -2.598 5.207 1.00 92.38 78 GLY A N 1
ATOM 589 C CA . GLY A 1 78 ? -10.357 -1.625 5.255 1.00 92.38 78 GLY A CA 1
ATOM 590 C C . GLY A 1 78 ? -11.646 -2.138 4.616 1.00 92.38 78 GLY A C 1
ATOM 591 O O . GLY A 1 78 ? -11.746 -3.252 4.105 1.00 92.38 78 GLY A O 1
ATOM 592 N N . HIS A 1 79 ? -12.668 -1.288 4.609 1.00 86.81 79 HIS A N 1
ATOM 593 C CA . HIS A 1 79 ? -13.998 -1.618 4.076 1.00 86.81 79 HIS A CA 1
ATOM 594 C C . HIS A 1 79 ? -14.063 -1.708 2.537 1.00 86.81 79 HIS A C 1
ATOM 596 O O . HIS A 1 79 ? -15.127 -1.985 1.981 1.00 86.81 79 HIS A O 1
ATOM 602 N N . GLY A 1 80 ? -12.953 -1.445 1.841 1.00 86.12 80 GLY A N 1
ATOM 603 C CA . GLY A 1 80 ? -12.896 -1.389 0.384 1.00 86.12 80 GLY A CA 1
ATOM 604 C C . GLY A 1 80 ? -13.734 -0.252 -0.209 1.00 86.12 80 GLY A C 1
ATOM 605 O O . GLY A 1 80 ? -14.112 0.706 0.472 1.00 86.12 80 GLY A O 1
ATOM 606 N N . PHE A 1 81 ? -14.026 -0.360 -1.504 1.00 83.50 81 PHE A N 1
ATOM 607 C CA . PHE A 1 81 ? -14.816 0.622 -2.244 1.00 83.50 81 PHE A CA 1
ATOM 608 C C . PHE A 1 81 ? -16.206 0.082 -2.574 1.00 83.50 81 PHE A C 1
ATOM 610 O O . PHE A 1 81 ? -16.362 -1.091 -2.913 1.00 83.50 81 PHE A O 1
ATOM 617 N N . ALA A 1 82 ? -17.208 0.962 -2.539 1.00 85.75 82 ALA A N 1
ATOM 618 C CA . ALA A 1 82 ? -18.513 0.663 -3.118 1.00 85.75 82 ALA A CA 1
ATOM 619 C C . ALA A 1 82 ? -18.380 0.496 -4.642 1.00 85.75 82 ALA A C 1
ATOM 621 O O . ALA A 1 82 ? -17.562 1.176 -5.275 1.00 85.75 82 ALA A O 1
ATOM 622 N N . ALA A 1 83 ? -19.174 -0.400 -5.232 1.00 82.62 83 ALA A N 1
ATOM 623 C CA . ALA A 1 83 ? -19.055 -0.782 -6.640 1.00 82.62 83 ALA A CA 1
ATOM 624 C C . ALA A 1 83 ? -19.133 0.426 -7.592 1.00 82.62 83 ALA A C 1
ATOM 626 O O . ALA A 1 83 ? -18.421 0.486 -8.590 1.00 82.62 83 ALA A O 1
ATOM 627 N N . GLU A 1 84 ? -19.933 1.429 -7.235 1.00 81.44 84 GLU A N 1
ATOM 628 C CA . GLU A 1 84 ? -20.181 2.641 -8.018 1.00 81.44 84 GLU A CA 1
ATOM 629 C C . GLU A 1 84 ? -18.963 3.574 -8.110 1.00 81.44 84 GLU A C 1
ATOM 631 O O . GLU A 1 84 ? -18.907 4.442 -8.988 1.00 81.44 84 GLU A O 1
ATOM 636 N N . ILE A 1 85 ? -18.001 3.432 -7.193 1.00 80.81 85 ILE A N 1
ATOM 637 C CA . ILE A 1 85 ? -16.796 4.265 -7.128 1.00 80.81 85 ILE A CA 1
ATOM 638 C C . ILE A 1 85 ? -15.609 3.591 -7.818 1.00 80.81 85 ILE A C 1
ATOM 640 O O . ILE A 1 85 ? -14.740 4.305 -8.312 1.00 80.81 85 ILE A O 1
ATOM 644 N N . ILE A 1 86 ? -15.587 2.257 -7.925 1.00 83.31 86 ILE A N 1
ATOM 645 C CA . ILE A 1 86 ? -14.456 1.493 -8.487 1.00 83.31 86 ILE A CA 1
ATOM 646 C C . ILE A 1 86 ? -14.069 1.998 -9.883 1.00 83.31 86 ILE A C 1
ATOM 648 O O . ILE A 1 86 ? -12.896 2.259 -10.143 1.00 83.31 86 ILE A O 1
ATOM 652 N N . GLU A 1 87 ? -15.051 2.218 -10.760 1.00 81.81 87 GLU A N 1
ATOM 653 C CA . GLU A 1 87 ? -14.817 2.696 -12.133 1.00 81.81 87 GLU A CA 1
ATOM 654 C C . GLU A 1 87 ? -14.270 4.130 -12.198 1.00 81.81 87 GLU A C 1
ATOM 656 O O . GLU A 1 87 ? -13.742 4.558 -13.224 1.00 81.81 87 GLU A O 1
ATOM 661 N N . LYS A 1 88 ? -14.391 4.883 -11.103 1.00 80.69 88 LYS A N 1
ATOM 662 C CA . LYS A 1 88 ? -14.034 6.300 -11.025 1.00 80.69 88 LYS A CA 1
ATOM 663 C C . LYS A 1 88 ? -12.789 6.561 -10.180 1.00 80.69 88 LYS A C 1
ATOM 665 O O . LYS A 1 88 ? -12.350 7.704 -10.134 1.00 80.69 88 LYS A O 1
ATOM 670 N N . LEU A 1 89 ? -12.195 5.535 -9.559 1.00 79.00 89 LEU A N 1
ATOM 671 C CA . LEU A 1 89 ? -11.057 5.672 -8.634 1.00 79.00 89 LEU A CA 1
ATOM 672 C C . LEU A 1 89 ? -9.862 6.417 -9.228 1.00 79.00 89 LEU A C 1
ATOM 674 O O . LEU A 1 89 ? -9.154 7.110 -8.509 1.00 79.00 89 LEU A O 1
ATOM 678 N N . PHE A 1 90 ? -9.652 6.283 -10.536 1.00 78.69 90 PHE A N 1
ATOM 679 C CA . PHE A 1 90 ? -8.529 6.901 -11.241 1.00 78.69 90 PHE A CA 1
ATOM 680 C C . PHE A 1 90 ? -8.930 8.144 -12.044 1.00 78.69 90 PHE A C 1
ATOM 682 O O . PHE A 1 90 ? -8.107 8.700 -12.771 1.00 78.69 90 PHE A O 1
ATOM 689 N N . ILE A 1 91 ? -10.189 8.588 -11.941 1.00 75.00 91 ILE A N 1
ATOM 690 C CA . ILE A 1 91 ? -10.630 9.843 -12.550 1.00 75.00 91 ILE A CA 1
ATOM 691 C C . ILE A 1 91 ? -10.169 10.988 -11.641 1.00 75.00 91 ILE A C 1
ATOM 693 O O . ILE A 1 91 ? -10.567 11.016 -10.471 1.00 75.00 91 ILE A O 1
ATOM 697 N N . PRO A 1 92 ? -9.391 11.959 -12.160 1.00 68.62 92 PRO A N 1
ATO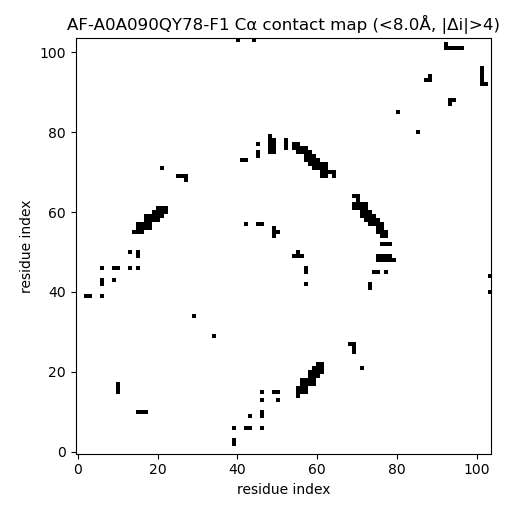M 698 C CA . PRO A 1 92 ? -8.922 13.093 -11.373 1.00 68.62 92 PRO A CA 1
ATOM 699 C C . PRO A 1 92 ? -10.057 13.771 -10.600 1.00 68.62 92 PRO A C 1
ATOM 701 O O . PRO A 1 92 ? -11.152 13.955 -11.131 1.00 68.62 92 PRO A O 1
ATOM 704 N N . PHE A 1 93 ? -9.775 14.167 -9.356 1.00 64.81 93 PHE A N 1
ATOM 705 C CA . PHE A 1 93 ? -10.714 14.831 -8.439 1.00 64.81 93 PHE A CA 1
ATOM 706 C C . PHE A 1 93 ? -11.889 13.972 -7.939 1.00 64.81 93 PHE A C 1
ATOM 708 O O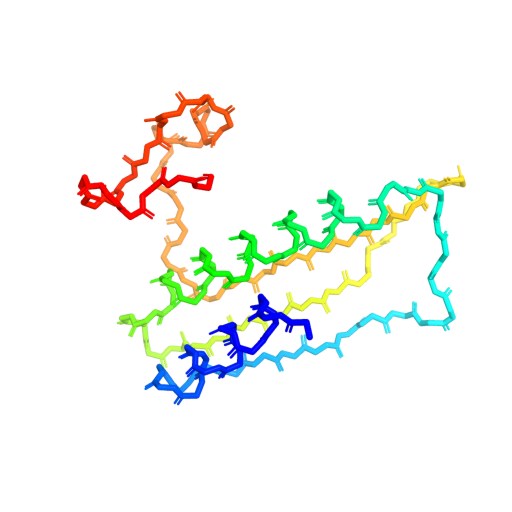 . PHE A 1 93 ? -12.764 14.487 -7.242 1.00 64.81 93 PHE A O 1
ATOM 715 N N . THR A 1 94 ? -11.912 12.670 -8.233 1.00 66.88 94 THR A N 1
ATOM 716 C CA . THR A 1 94 ? -12.868 11.748 -7.610 1.00 66.88 94 THR A CA 1
ATOM 717 C C . THR A 1 94 ? -12.359 11.350 -6.230 1.00 66.88 94 THR A C 1
ATOM 719 O O . THR A 1 94 ? -11.333 10.692 -6.105 1.00 66.88 94 THR A O 1
ATOM 722 N N . THR A 1 95 ? -13.077 11.725 -5.174 1.00 68.12 95 THR A N 1
ATOM 723 C CA . THR A 1 95 ? -12.743 11.320 -3.806 1.00 68.12 95 THR A CA 1
ATOM 724 C C . THR A 1 95 ? -14.007 11.092 -2.986 1.00 68.12 95 THR A C 1
ATOM 726 O O . THR A 1 95 ? -15.014 11.771 -3.173 1.00 68.12 95 THR A O 1
ATOM 729 N N . THR A 1 96 ? -13.958 10.127 -2.072 1.00 69.69 96 THR A N 1
ATOM 730 C CA . THR A 1 96 ? -14.977 9.926 -1.031 1.00 69.69 96 THR A CA 1
ATOM 731 C C . THR A 1 96 ? -14.651 10.683 0.257 1.00 69.69 96 THR A C 1
ATOM 733 O O . THR A 1 96 ? -15.429 10.635 1.207 1.00 69.69 96 THR A O 1
ATOM 736 N N . LYS A 1 97 ? -13.496 11.360 0.310 1.00 67.19 97 LYS A N 1
ATOM 737 C CA . LYS A 1 97 ? -13.004 12.084 1.487 1.00 67.19 97 LYS A CA 1
ATOM 738 C C . LYS A 1 97 ? -13.546 13.515 1.515 1.00 67.19 97 LYS A C 1
ATOM 740 O O . LYS A 1 97 ? -13.856 14.091 0.473 1.00 67.19 97 LYS A O 1
ATOM 745 N N . GLU A 1 98 ? -13.630 14.104 2.709 1.00 59.91 98 GLU A N 1
ATOM 746 C CA . GLU A 1 98 ? -14.011 15.513 2.870 1.00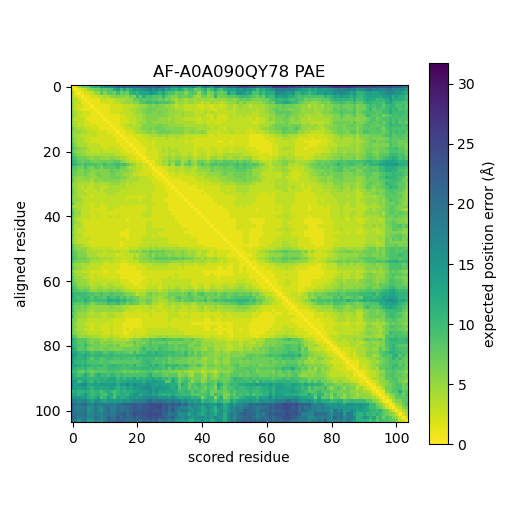 59.91 98 GLU A CA 1
ATOM 747 C C . GLU A 1 98 ? -13.093 16.449 2.058 1.00 59.91 98 GLU A C 1
ATOM 749 O O . GLU A 1 98 ? -11.899 16.188 1.861 1.00 59.91 98 GLU A O 1
ATOM 754 N N . VAL A 1 99 ? -13.670 17.549 1.564 1.00 49.47 99 VAL A N 1
ATOM 755 C CA . VAL A 1 99 ? -13.004 18.513 0.676 1.00 49.47 99 VAL A CA 1
ATOM 756 C C . VAL A 1 99 ? -11.707 19.022 1.319 1.00 49.47 99 VAL A C 1
ATOM 758 O O . VAL A 1 99 ? -11.731 19.622 2.388 1.00 49.47 99 VAL A O 1
ATOM 761 N N . GLY A 1 100 ? -10.572 18.789 0.649 1.00 52.03 100 GLY A N 1
ATOM 762 C CA . GLY A 1 100 ? -9.229 19.169 1.118 1.00 52.03 100 GLY A CA 1
ATOM 763 C C . GLY A 1 100 ? -8.320 18.001 1.526 1.00 52.03 100 GLY A C 1
ATOM 764 O O . GLY A 1 100 ? -7.115 18.203 1.650 1.00 52.03 100 GLY A O 1
ATOM 765 N N . LEU A 1 101 ? -8.854 16.780 1.672 1.00 55.25 101 LEU A N 1
ATOM 766 C CA . LEU A 1 101 ? -8.087 15.564 2.014 1.00 55.25 101 LEU A CA 1
ATOM 767 C C . LEU A 1 101 ? -7.852 14.610 0.823 1.00 55.25 101 LEU A C 1
ATOM 769 O O . LEU A 1 101 ? -7.127 13.628 0.959 1.00 55.25 101 LEU A O 1
ATOM 773 N N . GLY A 1 102 ? -8.466 14.879 -0.333 1.00 51.72 102 GLY A N 1
ATOM 774 C CA . GLY A 1 102 ? -8.517 13.977 -1.492 1.00 51.72 102 GLY A CA 1
ATOM 775 C C . GLY A 1 102 ? -7.633 14.374 -2.677 1.00 51.72 102 GLY A C 1
ATOM 776 O O . GLY A 1 102 ? -8.101 14.323 -3.807 1.00 51.72 102 GLY A O 1
ATOM 777 N N . LEU A 1 103 ? -6.393 14.813 -2.444 1.00 49.69 103 LEU A N 1
ATOM 778 C CA . LEU A 1 103 ? -5.447 15.163 -3.523 1.00 49.69 103 LEU A CA 1
ATOM 779 C C . LEU A 1 103 ? -4.557 13.986 -3.975 1.00 49.69 103 LEU A C 1
ATOM 781 O O . LEU A 1 103 ? -3.513 14.215 -4.582 1.00 49.69 103 LEU A O 1
ATOM 785 N N . GLY A 1 104 ? -4.949 12.749 -3.656 1.00 52.31 104 GLY A N 1
ATOM 786 C CA . GLY A 1 104 ? -4.279 11.528 -4.112 1.00 52.31 104 GLY A CA 1
ATOM 787 C C . GLY A 1 104 ? -5.033 10.892 -5.260 1.00 52.31 104 GLY A C 1
ATOM 788 O O . GLY A 1 104 ? -6.181 10.480 -4.990 1.00 52.31 104 GLY A O 1
#